Protein AF-A0A3B8LT37-F1 (afdb_monomer_lite)

Sequence (134 aa):
MIDPGGLPAIWFEPGSVPQYYPLTHSSFWLEYRLWGDNPTGYHAVNILLHAASVVVLWRLLAGLGLSGAWLAAALFAVHPVHVESVAWISERKNVLSGLFALLSTIAWLGWWRAEPGTASRRWWLAVVLFIAAL

pLDDT: mean 89.96, std 9.22, range [46.81, 97.88]

Secondary structure (DSSP, 8-state):
---SSHHHHHHHSTTSSSS--HHHHHHHHHHHHHHTT-HHHHHHHHHHHHHHHHHHHHHHHHHTT-TTHHHHHHHHHH-THHHHHHH-GGGHHHHHHHHHHHHHHHHHHHHHTS-HHHHHHHHHHHHHHHHTT-

Structure (mmCIF, N/CA/C/O backbone):
data_AF-A0A3B8LT37-F1
#
_entry.id   AF-A0A3B8LT37-F1
#
loop_
_atom_site.group_PDB
_atom_site.id
_atom_site.type_symbol
_atom_site.label_atom_id
_atom_site.label_alt_id
_atom_site.label_comp_id
_atom_site.label_asym_id
_atom_site.label_entity_id
_atom_site.label_seq_id
_atom_site.pdbx_PDB_ins_code
_atom_site.Cartn_x
_atom_site.Cartn_y
_atom_site.Cartn_z
_atom_site.occupancy
_atom_site.B_iso_or_equiv
_atom_site.auth_seq_id
_atom_site.auth_comp_id
_atom_site.auth_asym_id
_atom_site.auth_atom_id
_atom_site.pdbx_PDB_model_num
ATOM 1 N N . MET A 1 1 ? 16.887 3.614 -20.976 1.00 46.81 1 MET A N 1
ATOM 2 C CA . MET A 1 1 ? 17.967 2.658 -20.655 1.00 46.81 1 MET A CA 1
ATOM 3 C C . MET A 1 1 ? 18.132 2.660 -19.138 1.00 46.81 1 MET A C 1
ATOM 5 O O . MET A 1 1 ? 18.884 3.470 -18.620 1.00 46.81 1 MET A O 1
ATOM 9 N N . ILE A 1 2 ? 17.318 1.880 -18.416 1.00 53.38 2 ILE A N 1
ATOM 10 C CA . ILE A 1 2 ? 17.343 1.841 -16.943 1.00 53.38 2 ILE A CA 1
ATOM 11 C C . ILE A 1 2 ? 18.344 0.767 -16.522 1.00 53.38 2 ILE A C 1
ATOM 13 O O . ILE A 1 2 ? 17.956 -0.375 -16.316 1.00 53.38 2 ILE A O 1
ATOM 17 N N . ASP A 1 3 ? 19.622 1.135 -16.450 1.00 62.50 3 ASP A N 1
ATOM 18 C CA . ASP A 1 3 ? 20.528 0.588 -15.432 1.00 62.50 3 ASP A CA 1
ATOM 19 C C . ASP A 1 3 ? 21.801 1.447 -15.293 1.00 62.50 3 ASP A C 1
ATOM 21 O O . ASP A 1 3 ? 22.810 1.149 -15.932 1.00 62.50 3 ASP A O 1
ATOM 25 N N . PRO A 1 4 ? 21.804 2.513 -14.474 1.00 53.78 4 PRO A N 1
ATOM 26 C CA . PRO A 1 4 ? 23.046 3.100 -14.005 1.00 53.78 4 PRO A CA 1
ATOM 27 C C . PRO A 1 4 ? 23.288 2.723 -12.532 1.00 53.78 4 PRO A C 1
ATOM 29 O O . PRO A 1 4 ? 23.506 3.608 -11.718 1.00 53.78 4 PRO A O 1
ATOM 32 N N . GLY A 1 5 ? 23.224 1.425 -12.177 1.00 70.50 5 GLY A N 1
ATOM 33 C CA . GLY A 1 5 ? 23.769 0.918 -10.90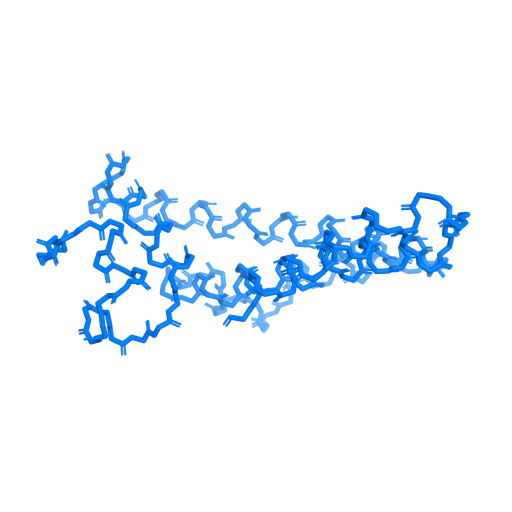1 1.00 70.50 5 GLY A CA 1
ATOM 34 C C . GLY A 1 5 ? 22.837 0.067 -10.023 1.00 70.50 5 GLY A C 1
ATOM 35 O O . GLY A 1 5 ? 23.147 -0.169 -8.853 1.00 70.50 5 GLY A O 1
ATOM 36 N N . GLY A 1 6 ? 21.715 -0.431 -10.556 1.00 86.00 6 GLY A N 1
ATOM 37 C CA . GLY A 1 6 ? 20.807 -1.347 -9.854 1.00 86.00 6 GLY A CA 1
ATOM 38 C C . GLY A 1 6 ? 20.189 -0.801 -8.556 1.00 86.00 6 GLY A C 1
ATOM 39 O O . GLY A 1 6 ? 19.987 0.401 -8.393 1.00 86.00 6 GLY A O 1
ATOM 40 N N . LEU A 1 7 ? 19.858 -1.699 -7.616 1.00 90.56 7 LEU A N 1
ATOM 41 C CA . LEU A 1 7 ? 19.292 -1.312 -6.315 1.00 90.56 7 LEU A CA 1
ATOM 42 C C . LEU A 1 7 ? 20.205 -0.352 -5.523 1.00 90.56 7 LEU A C 1
ATOM 44 O O . LEU A 1 7 ? 19.678 0.620 -4.991 1.00 90.56 7 LEU A O 1
ATOM 48 N N . PRO A 1 8 ? 21.539 -0.537 -5.445 1.00 91.88 8 PRO A N 1
ATOM 49 C CA . PRO A 1 8 ? 22.396 0.415 -4.737 1.00 91.88 8 PRO A CA 1
ATOM 50 C C . PRO A 1 8 ? 22.240 1.858 -5.233 1.00 91.88 8 PRO A C 1
ATOM 52 O O . PRO A 1 8 ? 22.060 2.756 -4.411 1.00 91.88 8 PRO A O 1
ATOM 55 N N . ALA A 1 9 ? 22.199 2.068 -6.552 1.00 90.88 9 ALA A N 1
ATOM 56 C CA . ALA A 1 9 ? 22.001 3.398 -7.118 1.00 90.88 9 ALA A CA 1
ATOM 57 C C . ALA A 1 9 ? 20.630 3.988 -6.757 1.00 90.88 9 ALA A C 1
ATOM 59 O O . ALA A 1 9 ? 20.549 5.147 -6.352 1.00 90.88 9 ALA A O 1
ATOM 60 N N . ILE A 1 10 ? 19.560 3.185 -6.821 1.00 91.38 10 ILE A N 1
ATOM 61 C CA . ILE A 1 10 ? 18.194 3.613 -6.462 1.00 91.38 10 ILE A CA 1
ATOM 62 C C . ILE A 1 10 ? 18.110 4.125 -5.014 1.00 91.38 10 ILE A C 1
ATOM 64 O O . ILE A 1 10 ? 17.369 5.067 -4.737 1.00 91.38 10 ILE A O 1
ATOM 68 N N . TRP A 1 11 ? 18.834 3.491 -4.089 1.00 92.06 11 TRP A N 1
ATOM 69 C CA . TRP A 1 11 ? 18.714 3.766 -2.656 1.00 92.06 11 TRP A CA 1
ATOM 70 C C . TRP A 1 11 ? 19.738 4.768 -2.124 1.00 92.06 11 TRP A C 1
ATOM 72 O O . TRP A 1 11 ? 19.442 5.469 -1.159 1.00 92.06 11 TRP A O 1
ATOM 82 N N . PHE A 1 12 ? 20.936 4.831 -2.709 1.00 92.56 12 PHE A N 1
ATOM 83 C CA . PHE A 1 12 ? 22.064 5.527 -2.086 1.00 92.56 12 PHE A CA 1
ATOM 84 C C . PHE A 1 12 ? 22.749 6.564 -2.973 1.00 92.56 12 PHE A C 1
ATOM 86 O O . PHE A 1 12 ? 23.557 7.326 -2.448 1.00 92.56 12 PHE A O 1
ATOM 93 N N . GLU A 1 13 ? 22.442 6.633 -4.270 1.00 90.44 13 GLU A N 1
ATOM 94 C CA . GLU A 1 13 ? 23.052 7.606 -5.183 1.00 90.44 13 GLU A CA 1
ATOM 95 C C . GLU A 1 13 ? 22.093 8.778 -5.450 1.00 90.44 13 GLU A C 1
ATOM 97 O O . GLU A 1 13 ? 21.111 8.627 -6.183 1.00 90.44 13 GLU A O 1
ATOM 102 N N . PRO A 1 14 ? 22.340 9.974 -4.878 1.00 85.19 14 PRO A N 1
ATOM 103 C CA . PRO A 1 14 ? 21.486 11.132 -5.115 1.00 85.19 14 PRO A CA 1
ATOM 104 C C . PRO A 1 14 ? 21.468 11.514 -6.600 1.00 85.19 14 PRO A C 1
ATOM 106 O O . PRO A 1 14 ? 22.514 11.696 -7.217 1.00 85.19 14 PRO A O 1
ATOM 109 N N . GLY A 1 15 ? 20.271 11.672 -7.167 1.00 84.44 15 GLY A N 1
ATOM 110 C CA . GLY A 1 15 ? 20.084 12.044 -8.574 1.00 84.44 15 GLY A CA 1
ATOM 111 C C . GLY A 1 15 ? 20.098 10.877 -9.570 1.00 84.44 15 GLY A C 1
ATOM 112 O O . GLY A 1 15 ? 19.883 11.116 -10.755 1.00 84.44 15 GLY A O 1
ATOM 113 N N . SER A 1 16 ? 20.282 9.629 -9.117 1.00 84.75 16 SER A N 1
ATOM 114 C CA . SER A 1 16 ? 20.179 8.429 -9.970 1.00 84.75 16 SER A CA 1
ATOM 115 C C . SER A 1 16 ? 18.756 8.182 -10.495 1.00 84.75 16 SER A C 1
ATOM 117 O O . SER A 1 16 ? 18.564 7.568 -11.546 1.00 84.75 16 SER A O 1
ATOM 119 N N . VAL A 1 17 ? 17.750 8.695 -9.778 1.00 84.56 17 VAL A N 1
ATOM 120 C CA . VAL A 1 17 ? 16.329 8.650 -10.135 1.00 84.56 17 VAL A CA 1
ATOM 121 C C . VAL A 1 17 ? 15.722 10.061 -10.134 1.00 84.56 17 VAL A C 1
ATOM 123 O O . VAL A 1 17 ? 16.113 10.887 -9.307 1.00 84.56 17 VAL A O 1
ATOM 126 N N . PRO A 1 18 ? 14.735 10.361 -11.007 1.00 83.88 18 PRO A N 1
ATOM 127 C CA . PRO A 1 18 ? 14.168 11.713 -11.125 1.00 83.88 18 PRO A CA 1
ATOM 128 C C . PRO A 1 18 ? 13.482 12.230 -9.853 1.00 83.88 18 PRO A C 1
ATOM 130 O O . PRO A 1 18 ? 13.473 13.428 -9.586 1.00 83.88 18 PRO A O 1
ATOM 133 N N . GLN A 1 19 ? 12.870 11.325 -9.087 1.00 86.00 19 GLN A N 1
ATOM 134 C CA . GLN A 1 19 ? 12.215 11.606 -7.811 1.00 86.00 19 GLN A CA 1
ATOM 135 C C . GLN A 1 19 ? 12.547 10.471 -6.844 1.00 86.00 19 GLN A C 1
ATOM 137 O O . GLN A 1 19 ? 12.495 9.302 -7.235 1.00 86.00 19 GLN A O 1
ATOM 142 N N . TYR A 1 20 ? 12.895 10.802 -5.601 1.00 87.62 20 TYR A N 1
ATOM 143 C CA . TYR A 1 20 ? 13.349 9.819 -4.619 1.00 87.62 20 TYR A CA 1
ATOM 144 C C . TYR A 1 20 ? 12.172 9.023 -4.032 1.00 87.62 20 TYR A C 1
ATOM 146 O O . TYR A 1 20 ? 11.621 9.377 -2.997 1.00 87.62 20 TYR A O 1
ATOM 154 N N . TYR A 1 21 ? 11.803 7.938 -4.720 1.00 90.44 21 TYR A N 1
ATOM 155 C CA . TYR A 1 21 ? 10.818 6.942 -4.279 1.00 90.44 21 TYR A CA 1
ATOM 156 C C . TYR A 1 21 ? 11.434 5.538 -4.349 1.00 90.44 21 TYR A C 1
ATOM 158 O O . TYR A 1 21 ? 11.100 4.755 -5.245 1.00 90.44 21 TYR A O 1
ATOM 166 N N . PRO A 1 22 ? 12.380 5.207 -3.456 1.00 91.44 22 PRO A N 1
ATOM 167 C CA . PRO A 1 22 ? 13.238 4.033 -3.603 1.00 91.44 22 PRO A CA 1
ATOM 168 C C . PRO A 1 22 ? 12.456 2.717 -3.677 1.00 91.44 22 PRO A C 1
ATOM 170 O O . PRO A 1 22 ? 12.810 1.843 -4.465 1.00 91.44 22 PRO A O 1
ATOM 173 N N . LEU A 1 23 ? 11.345 2.583 -2.944 1.00 93.38 23 LEU A N 1
ATOM 174 C CA . LEU A 1 23 ? 10.476 1.402 -3.021 1.00 93.38 23 LEU A CA 1
ATOM 175 C C . LEU A 1 23 ? 9.740 1.289 -4.359 1.00 93.38 23 LEU A C 1
ATOM 177 O O . LEU A 1 23 ? 9.658 0.199 -4.920 1.00 93.38 23 LEU A O 1
ATOM 181 N N . THR A 1 24 ? 9.253 2.411 -4.892 1.00 93.56 24 THR A N 1
ATOM 182 C CA . THR A 1 24 ? 8.589 2.456 -6.204 1.00 93.56 24 THR A CA 1
ATOM 183 C C . THR A 1 24 ? 9.571 2.100 -7.315 1.00 93.56 24 THR A C 1
ATOM 185 O O . THR A 1 24 ? 9.295 1.241 -8.145 1.00 93.56 24 THR A O 1
ATOM 188 N N . HIS A 1 25 ? 10.765 2.693 -7.297 1.00 92.75 25 HIS A N 1
ATOM 189 C CA . HIS A 1 25 ? 11.798 2.389 -8.288 1.00 92.75 25 HIS A CA 1
ATOM 190 C C . HIS A 1 25 ? 12.341 0.970 -8.146 1.00 92.75 25 HIS A C 1
ATOM 192 O O . HIS A 1 25 ? 12.618 0.326 -9.152 1.00 92.75 25 HIS A O 1
ATOM 198 N N . SER A 1 26 ? 12.433 0.441 -6.922 1.00 93.44 26 SER A N 1
ATOM 199 C CA . SER A 1 26 ? 12.781 -0.968 -6.696 1.00 93.44 26 SER A CA 1
ATOM 200 C C . SER A 1 26 ? 11.718 -1.912 -7.259 1.00 93.44 26 SER A C 1
ATOM 202 O O . SER A 1 26 ? 12.074 -2.946 -7.825 1.00 93.44 26 SER A O 1
ATOM 204 N N . SER A 1 27 ? 10.428 -1.561 -7.144 1.00 93.88 27 SER A N 1
ATOM 205 C CA . SER A 1 27 ? 9.349 -2.345 -7.753 1.00 93.88 27 SER A CA 1
ATOM 206 C C . SER A 1 27 ? 9.487 -2.337 -9.271 1.00 93.88 27 SER A C 1
ATOM 208 O O . SER A 1 27 ? 9.561 -3.407 -9.864 1.00 93.88 27 SER A O 1
ATOM 210 N N . PHE A 1 28 ? 9.665 -1.167 -9.892 1.00 93.00 28 PHE A N 1
ATOM 211 C CA . PHE A 1 28 ? 9.863 -1.070 -11.338 1.00 93.00 28 PHE A CA 1
ATOM 212 C C . PHE A 1 28 ? 11.122 -1.783 -11.824 1.00 93.00 28 PHE A C 1
ATOM 214 O O . PHE A 1 28 ? 11.090 -2.427 -12.867 1.00 93.00 28 PHE A O 1
ATOM 221 N N . TRP A 1 29 ? 12.217 -1.720 -11.067 1.00 92.69 29 TRP A N 1
ATOM 222 C CA . TRP A 1 29 ? 13.448 -2.437 -11.387 1.00 92.69 29 TRP A CA 1
ATOM 223 C C . TRP A 1 29 ? 13.239 -3.957 -11.399 1.00 92.69 29 TRP A C 1
ATOM 225 O O . TRP A 1 29 ? 13.731 -4.644 -12.296 1.00 92.69 29 TRP A O 1
ATOM 235 N N . LEU A 1 30 ? 12.478 -4.488 -10.436 1.00 93.62 30 LEU A N 1
ATOM 236 C CA . LEU A 1 30 ? 12.108 -5.902 -10.406 1.00 93.62 30 LEU A CA 1
ATOM 237 C C . LEU A 1 30 ? 11.124 -6.248 -11.532 1.00 93.62 30 LEU A C 1
ATOM 239 O O . LEU A 1 30 ? 11.322 -7.233 -12.238 1.00 93.62 30 LEU A O 1
ATOM 243 N N . GLU A 1 31 ? 10.085 -5.436 -11.718 1.00 94.00 31 GLU A N 1
ATOM 244 C CA . GLU A 1 31 ? 9.061 -5.612 -12.749 1.00 94.00 31 GLU A CA 1
ATOM 245 C C . GLU A 1 31 ? 9.687 -5.625 -14.151 1.00 94.00 31 GLU A C 1
ATOM 247 O O . GLU A 1 31 ? 9.394 -6.516 -14.942 1.00 94.00 31 GLU A O 1
ATOM 252 N N . TYR A 1 32 ? 10.642 -4.741 -14.439 1.00 92.81 32 TYR A N 1
ATOM 253 C CA . TYR A 1 32 ? 11.352 -4.730 -15.719 1.00 92.81 32 TYR A CA 1
ATOM 254 C C . TYR A 1 32 ? 12.121 -6.028 -15.982 1.00 92.81 32 TYR A C 1
ATOM 256 O O . TYR A 1 32 ? 12.168 -6.508 -17.112 1.00 92.81 32 TYR A O 1
ATOM 264 N N . ARG A 1 33 ? 12.671 -6.666 -14.945 1.00 92.88 33 ARG A N 1
ATOM 265 C CA . ARG A 1 33 ? 13.339 -7.971 -15.089 1.00 92.88 33 ARG A CA 1
ATOM 266 C C . ARG A 1 33 ? 12.364 -9.124 -15.330 1.00 92.88 33 ARG A C 1
ATOM 268 O O . ARG A 1 33 ? 12.771 -10.136 -15.890 1.00 92.88 33 ARG A O 1
ATOM 275 N N . LEU A 1 34 ? 11.113 -8.988 -14.894 1.00 94.69 34 LEU A N 1
ATOM 276 C CA . LEU A 1 34 ? 10.081 -10.016 -15.036 1.00 94.69 34 LEU A CA 1
ATOM 277 C C . LEU A 1 34 ? 9.296 -9.881 -16.344 1.00 94.69 34 LEU A C 1
ATOM 279 O O . LEU A 1 34 ? 8.997 -10.886 -16.985 1.00 94.69 34 LEU A O 1
ATOM 283 N N . TRP A 1 35 ? 8.955 -8.652 -16.732 1.00 93.75 35 TRP A N 1
ATOM 284 C CA . TRP A 1 35 ? 8.033 -8.369 -17.835 1.00 93.75 35 TRP A CA 1
ATOM 285 C C . TRP A 1 35 ? 8.658 -7.527 -18.961 1.00 93.75 35 TRP A C 1
ATOM 287 O O . TRP A 1 35 ? 8.030 -7.369 -20.008 1.00 93.75 35 TRP A O 1
ATOM 297 N N . GLY A 1 36 ? 9.868 -6.982 -18.785 1.00 92.75 36 GLY A N 1
ATOM 298 C CA . GLY A 1 36 ? 10.493 -6.070 -19.748 1.00 92.75 36 GLY A CA 1
ATOM 299 C C . GLY A 1 36 ? 9.618 -4.849 -20.027 1.00 92.75 36 GLY A C 1
ATOM 300 O O . GLY A 1 36 ? 9.048 -4.257 -19.110 1.00 92.75 36 GLY A O 1
ATOM 301 N N . ASP A 1 37 ? 9.462 -4.512 -21.305 1.00 91.75 37 ASP A N 1
ATOM 302 C CA . ASP A 1 37 ? 8.613 -3.405 -21.764 1.00 91.75 37 ASP A CA 1
ATOM 303 C C . ASP A 1 37 ? 7.116 -3.757 -21.831 1.00 91.75 37 ASP A C 1
ATOM 305 O O . ASP A 1 37 ? 6.314 -2.943 -22.283 1.00 91.75 37 ASP A O 1
ATOM 309 N N . ASN A 1 38 ? 6.703 -4.961 -21.412 1.00 93.56 38 ASN A N 1
ATOM 310 C CA . ASN A 1 38 ? 5.294 -5.344 -21.442 1.00 93.56 38 ASN A CA 1
ATOM 311 C C . ASN A 1 38 ? 4.505 -4.614 -20.332 1.00 93.56 38 ASN A C 1
ATOM 313 O O . ASN A 1 38 ? 4.645 -4.972 -19.158 1.00 93.56 38 ASN A O 1
ATOM 317 N N . PRO A 1 39 ? 3.610 -3.659 -20.667 1.00 92.25 39 PRO A N 1
ATOM 318 C CA . PRO A 1 39 ? 2.911 -2.842 -19.675 1.00 92.25 39 PRO A CA 1
ATOM 319 C C . PRO A 1 39 ? 1.898 -3.640 -18.838 1.00 92.25 39 PRO A C 1
ATOM 321 O O . PRO A 1 39 ? 1.526 -3.212 -17.745 1.00 92.25 39 PRO A O 1
ATOM 324 N N . THR A 1 40 ? 1.450 -4.810 -19.312 1.00 94.19 40 THR A N 1
ATOM 325 C CA . THR A 1 40 ? 0.422 -5.616 -18.638 1.00 94.19 40 THR A CA 1
ATOM 326 C C . THR A 1 40 ? 0.845 -6.027 -17.230 1.00 94.19 40 THR A C 1
ATOM 328 O O . THR A 1 40 ? 0.029 -5.949 -16.312 1.00 94.19 40 THR A O 1
ATOM 331 N N . GLY A 1 41 ? 2.113 -6.411 -17.035 1.00 92.81 41 GLY A N 1
ATOM 332 C CA . GLY A 1 41 ? 2.632 -6.790 -15.715 1.00 92.81 41 GLY A CA 1
ATOM 333 C C . GLY A 1 41 ? 2.538 -5.640 -14.712 1.00 92.81 41 GLY A C 1
ATOM 334 O O . GLY A 1 41 ? 2.039 -5.811 -13.601 1.00 92.81 41 GLY A O 1
ATOM 335 N N . TYR A 1 42 ? 2.907 -4.437 -15.143 1.00 93.38 42 TYR A N 1
ATOM 336 C CA . TYR A 1 42 ? 2.889 -3.243 -14.305 1.00 93.38 42 TYR A CA 1
ATOM 337 C C . TYR A 1 42 ? 1.469 -2.847 -13.881 1.00 93.38 42 TYR A C 1
ATOM 339 O O . TYR A 1 42 ? 1.207 -2.626 -12.692 1.00 93.38 42 TYR A O 1
ATOM 347 N N . HIS A 1 43 ? 0.523 -2.829 -14.826 1.00 93.88 43 HIS A N 1
ATOM 348 C CA . HIS A 1 43 ? -0.886 -2.571 -14.518 1.00 93.88 43 HIS A CA 1
ATOM 349 C C . HIS A 1 43 ? -1.465 -3.629 -13.574 1.00 93.88 43 HIS A C 1
ATOM 351 O O . HIS A 1 43 ? -2.151 -3.280 -12.613 1.00 93.88 43 HIS A O 1
ATOM 357 N N . ALA A 1 44 ? -1.152 -4.910 -13.795 1.00 94.06 44 ALA A N 1
ATOM 358 C CA . ALA A 1 44 ? -1.618 -5.993 -12.935 1.00 94.06 44 ALA A CA 1
ATOM 359 C C . ALA A 1 44 ? -1.141 -5.804 -11.490 1.00 94.06 44 ALA A C 1
ATOM 361 O O . ALA A 1 44 ? -1.944 -5.881 -10.561 1.00 94.06 44 ALA A O 1
ATOM 362 N N . VAL A 1 45 ? 0.136 -5.468 -11.284 1.00 94.62 45 VAL A N 1
ATOM 363 C CA . VAL A 1 45 ? 0.654 -5.200 -9.937 1.00 94.62 45 VAL A CA 1
ATOM 364 C C . VAL A 1 45 ? -0.038 -3.967 -9.329 1.00 94.62 45 VAL A C 1
ATOM 366 O O . VAL A 1 45 ? -0.334 -3.975 -8.140 1.00 94.62 45 VAL A O 1
ATOM 369 N N . ASN A 1 46 ? -0.359 -2.911 -10.096 1.00 94.25 46 ASN A N 1
ATOM 370 C CA . ASN A 1 46 ? -1.092 -1.731 -9.574 1.00 94.25 46 ASN A CA 1
ATOM 371 C C . ASN A 1 46 ? -2.484 -2.120 -9.067 1.00 94.25 46 ASN A C 1
ATOM 373 O O . ASN A 1 46 ? -2.867 -1.755 -7.956 1.00 94.25 46 ASN A O 1
ATOM 377 N N . ILE A 1 47 ? -3.205 -2.916 -9.855 1.00 94.56 47 ILE A N 1
ATOM 378 C CA . ILE A 1 47 ? -4.529 -3.428 -9.495 1.00 94.56 47 ILE A CA 1
ATOM 379 C C . ILE A 1 47 ? -4.446 -4.301 -8.239 1.00 94.56 47 ILE A C 1
ATOM 381 O O . ILE A 1 47 ? -5.266 -4.150 -7.336 1.00 94.56 47 ILE A O 1
ATOM 385 N N . LEU A 1 48 ? -3.440 -5.176 -8.143 1.00 95.44 48 LEU A N 1
ATOM 386 C CA . LEU A 1 48 ? -3.243 -6.038 -6.975 1.00 95.44 48 LEU A CA 1
ATOM 387 C C . LEU A 1 48 ? -2.919 -5.242 -5.707 1.00 95.44 48 LEU A C 1
ATOM 389 O O . LEU A 1 48 ? -3.479 -5.535 -4.651 1.00 95.44 48 LEU A O 1
ATOM 393 N N . LEU A 1 49 ? -2.061 -4.221 -5.797 1.00 95.56 49 LEU A N 1
ATOM 394 C CA . LEU A 1 49 ? -1.773 -3.344 -4.660 1.00 95.56 49 LEU A CA 1
ATOM 395 C C . LEU A 1 49 ? -3.021 -2.572 -4.215 1.00 95.56 49 LEU A C 1
ATOM 397 O O . LEU A 1 49 ? -3.286 -2.488 -3.018 1.00 95.56 49 LEU A O 1
ATOM 401 N N . HIS A 1 50 ? -3.823 -2.057 -5.152 1.00 95.88 50 HIS A N 1
ATOM 402 C CA . HIS A 1 50 ? -5.083 -1.384 -4.818 1.00 95.88 50 HIS A CA 1
ATOM 403 C C . HIS A 1 50 ? -6.090 -2.341 -4.177 1.00 95.88 50 HIS A C 1
ATOM 405 O O . HIS A 1 50 ? -6.683 -2.021 -3.149 1.00 95.88 50 HIS A O 1
ATOM 411 N N . ALA A 1 51 ? -6.232 -3.554 -4.714 1.00 95.81 51 ALA A N 1
ATOM 412 C CA . ALA A 1 51 ? -7.081 -4.585 -4.125 1.00 95.81 51 ALA A CA 1
ATOM 413 C C . ALA A 1 51 ? -6.628 -4.949 -2.699 1.00 95.81 51 ALA A C 1
ATOM 415 O O . ALA A 1 51 ? -7.460 -5.087 -1.800 1.00 95.81 51 ALA A O 1
ATOM 416 N N . ALA A 1 52 ? -5.316 -5.037 -2.457 1.00 97.44 52 ALA A N 1
ATOM 417 C CA . ALA A 1 52 ? -4.778 -5.216 -1.113 1.00 97.44 52 ALA A CA 1
ATOM 418 C C . ALA A 1 52 ? -5.150 -4.036 -0.199 1.00 97.44 52 ALA A C 1
ATOM 420 O O . ALA A 1 52 ? -5.631 -4.264 0.911 1.00 97.44 52 ALA A O 1
ATOM 421 N N . SER A 1 53 ? -5.020 -2.792 -0.671 1.00 97.00 53 SER A N 1
ATOM 422 C CA . SER A 1 53 ? -5.431 -1.593 0.075 1.00 97.00 53 SER A CA 1
ATOM 423 C C . SER A 1 53 ? -6.915 -1.614 0.434 1.00 97.00 53 SER A C 1
ATOM 425 O O . SER A 1 53 ? -7.261 -1.321 1.575 1.00 97.00 53 SER A O 1
ATOM 427 N N . VAL A 1 54 ? -7.792 -2.035 -0.484 1.00 97.25 54 VAL A N 1
ATOM 428 C CA . VAL A 1 54 ? -9.236 -2.203 -0.236 1.00 97.25 54 VAL A CA 1
ATOM 429 C C . VAL A 1 54 ? -9.485 -3.193 0.904 1.00 97.25 54 VAL A C 1
ATOM 431 O O . VAL A 1 54 ? -10.243 -2.900 1.830 1.00 97.25 54 VAL A O 1
ATOM 434 N N . VAL A 1 55 ? -8.827 -4.357 0.876 1.00 97.81 55 VAL A N 1
ATOM 435 C CA . VAL A 1 55 ? -8.976 -5.383 1.921 1.00 97.81 55 VAL A CA 1
ATOM 436 C C . VAL A 1 55 ? -8.448 -4.882 3.266 1.00 97.81 55 VAL A C 1
ATOM 438 O O . VAL A 1 55 ? -9.087 -5.085 4.300 1.00 97.81 55 VAL A O 1
ATOM 441 N N . VAL A 1 56 ? -7.293 -4.214 3.274 1.00 97.88 56 VAL A N 1
ATOM 442 C CA . VAL A 1 56 ? -6.700 -3.645 4.492 1.00 97.88 56 VAL A CA 1
ATOM 443 C C . VAL A 1 56 ? -7.601 -2.551 5.066 1.00 97.88 56 VAL A C 1
ATOM 445 O O . VAL A 1 56 ? -7.871 -2.568 6.267 1.00 97.88 56 VAL A O 1
ATOM 448 N N . LEU A 1 57 ? -8.131 -1.656 4.229 1.00 97.62 57 LEU A N 1
ATOM 449 C CA . LEU A 1 57 ? -9.078 -0.620 4.636 1.00 97.62 57 LEU A CA 1
ATOM 450 C C . LEU A 1 57 ? -10.344 -1.236 5.236 1.00 97.62 57 LEU A C 1
ATOM 452 O O . LEU A 1 57 ? -10.752 -0.849 6.328 1.00 97.62 57 LEU A O 1
ATOM 456 N N . TRP A 1 58 ? -10.934 -2.235 4.578 1.00 97.81 58 TRP A N 1
ATOM 457 C CA . TRP A 1 58 ? -12.098 -2.940 5.114 1.00 97.81 58 TRP A CA 1
ATOM 458 C C . TRP A 1 58 ? -11.822 -3.514 6.508 1.00 97.81 58 TRP A C 1
ATOM 460 O O . TRP A 1 58 ? -12.602 -3.286 7.434 1.00 97.81 58 TRP A O 1
ATOM 470 N N . ARG A 1 59 ? -10.689 -4.207 6.687 1.00 97.38 59 ARG A N 1
ATOM 471 C CA . ARG A 1 59 ? -10.292 -4.782 7.983 1.00 97.38 59 ARG A CA 1
ATOM 472 C C . ARG A 1 59 ? -10.054 -3.716 9.047 1.00 97.38 59 ARG A C 1
ATOM 474 O O . ARG A 1 59 ? -10.437 -3.928 10.196 1.00 97.38 59 ARG A O 1
ATOM 481 N N . LEU A 1 60 ? -9.440 -2.594 8.677 1.00 97.31 60 LEU A N 1
ATOM 482 C CA . LEU A 1 60 ? -9.236 -1.454 9.566 1.00 97.31 60 LEU A CA 1
ATOM 483 C C . LEU A 1 60 ? -10.584 -0.919 10.063 1.00 97.31 60 LEU A C 1
ATOM 485 O O . LEU A 1 60 ? -10.804 -0.848 11.269 1.00 97.31 60 LEU A O 1
ATOM 489 N N . LEU A 1 61 ? -11.505 -0.614 9.148 1.00 97.44 61 LEU A N 1
ATOM 490 C CA . LEU A 1 61 ? -12.815 -0.056 9.489 1.00 97.44 61 LEU A CA 1
ATOM 491 C C . LEU A 1 61 ? -13.670 -1.053 10.288 1.00 97.44 61 LEU A C 1
ATOM 493 O O . LEU A 1 61 ? -14.301 -0.677 11.276 1.00 97.44 61 LEU A O 1
ATOM 497 N N . ALA A 1 62 ? -13.642 -2.337 9.923 1.00 96.31 62 ALA A N 1
ATOM 498 C CA . ALA A 1 62 ? -14.317 -3.392 10.675 1.00 96.31 62 ALA A CA 1
ATOM 499 C C . ALA A 1 62 ? -13.742 -3.533 12.097 1.00 96.31 62 ALA A C 1
ATOM 501 O O . ALA A 1 62 ? -14.495 -3.633 13.062 1.00 96.31 62 ALA A O 1
ATOM 502 N N . GLY A 1 63 ? -12.415 -3.459 12.256 1.00 94.12 63 GLY A N 1
ATOM 503 C CA . GLY A 1 63 ? -11.738 -3.485 13.559 1.00 94.12 63 GLY A CA 1
ATOM 504 C C . GLY A 1 63 ? -11.985 -2.248 14.438 1.00 94.12 63 GLY A C 1
ATOM 505 O O . GLY A 1 63 ? -11.676 -2.270 15.638 1.00 94.12 63 GLY A O 1
ATOM 506 N N . LEU A 1 64 ? -12.543 -1.180 13.860 1.00 94.88 64 LEU A N 1
ATOM 507 C CA . LEU A 1 64 ? -13.038 0.009 14.558 1.00 94.88 64 LEU A CA 1
ATOM 508 C C . LEU A 1 64 ? -14.537 -0.077 14.905 1.00 94.88 64 LEU A C 1
ATOM 510 O O . LEU A 1 64 ? -15.036 0.803 15.597 1.00 94.88 64 LEU A O 1
ATOM 514 N N . GLY A 1 65 ? -15.248 -1.123 14.469 1.00 94.69 65 GLY A N 1
ATOM 515 C CA . GLY A 1 65 ? -16.673 -1.316 14.762 1.00 94.69 65 GLY A CA 1
ATOM 516 C C . GLY A 1 65 ? -17.626 -0.535 13.852 1.00 94.69 65 GLY A C 1
ATOM 517 O O . GLY A 1 65 ? -18.791 -0.354 14.197 1.00 94.69 65 GLY A O 1
ATOM 518 N N . LEU A 1 66 ? -17.161 -0.066 12.689 1.00 95.19 66 LEU A N 1
ATOM 519 C CA . LEU A 1 66 ? -18.000 0.650 11.725 1.00 95.19 66 LEU A CA 1
ATOM 520 C C . LEU A 1 66 ? -18.952 -0.318 11.004 1.00 95.19 66 LEU A C 1
ATOM 522 O O . LEU A 1 66 ? -18.515 -1.188 10.250 1.00 95.19 66 LEU A O 1
ATOM 526 N N . SER A 1 67 ? -20.263 -0.123 11.166 1.00 91.62 67 SER A N 1
ATOM 527 C CA . SER A 1 67 ? -21.307 -0.954 10.537 1.00 91.62 67 SER A CA 1
ATOM 528 C C . SER A 1 67 ? -21.275 -0.924 9.001 1.00 91.62 67 SER A C 1
ATOM 530 O O . SER A 1 67 ? -21.614 -1.910 8.349 1.00 91.62 67 SER A O 1
ATOM 532 N N . GLY A 1 68 ? -20.813 0.183 8.414 1.00 94.88 68 GLY A N 1
ATOM 533 C CA . GLY A 1 68 ? -20.659 0.375 6.969 1.00 94.88 68 GLY A CA 1
ATOM 534 C C . GLY A 1 68 ? -19.271 0.045 6.411 1.00 94.88 68 GLY A C 1
ATOM 535 O O . GLY A 1 68 ? -18.968 0.469 5.300 1.00 94.88 68 GLY A O 1
ATOM 536 N N . ALA A 1 69 ? -18.406 -0.665 7.148 1.00 95.38 69 ALA A N 1
ATOM 537 C CA . ALA A 1 69 ? -17.011 -0.898 6.750 1.00 95.38 69 ALA A CA 1
ATOM 538 C C . ALA A 1 69 ? -16.856 -1.518 5.349 1.00 95.38 69 ALA A C 1
ATOM 540 O O . ALA A 1 69 ? -15.986 -1.108 4.582 1.00 95.38 69 ALA A O 1
ATOM 541 N N . TRP A 1 70 ? -17.698 -2.498 5.008 1.00 94.81 70 TRP A N 1
ATOM 542 C CA . TRP A 1 70 ? -17.665 -3.152 3.695 1.00 94.81 70 TRP A CA 1
ATOM 543 C C . TRP A 1 70 ? -18.080 -2.192 2.575 1.00 94.81 70 TRP A C 1
ATOM 545 O O . TRP A 1 70 ? -17.456 -2.181 1.518 1.00 94.81 70 TRP A O 1
ATOM 555 N N . LEU A 1 71 ? -19.089 -1.349 2.822 1.00 96.06 71 LEU A N 1
ATOM 556 C CA . LEU A 1 71 ? -19.585 -0.381 1.850 1.00 96.06 71 LEU A CA 1
ATOM 557 C C . LEU A 1 71 ? -18.553 0.722 1.622 1.00 96.06 71 LEU A C 1
ATOM 559 O O . LEU A 1 71 ? -18.276 1.067 0.481 1.00 96.06 71 LEU A O 1
ATOM 563 N N . ALA A 1 72 ? -17.933 1.228 2.688 1.00 94.75 72 ALA A N 1
ATOM 564 C CA . ALA A 1 72 ? -16.858 2.210 2.590 1.00 94.75 72 ALA A CA 1
ATOM 565 C C . ALA A 1 72 ? -15.659 1.670 1.790 1.00 94.75 72 ALA A C 1
ATOM 567 O O . ALA A 1 72 ? -15.134 2.367 0.925 1.00 94.75 72 ALA A O 1
ATOM 568 N N . ALA A 1 73 ? -15.262 0.415 2.021 1.00 95.25 73 ALA A N 1
ATOM 569 C CA . ALA A 1 73 ? -14.192 -0.222 1.257 1.00 95.25 73 ALA A CA 1
ATOM 570 C C . ALA A 1 73 ? -14.582 -0.483 -0.208 1.00 95.25 73 ALA A C 1
ATOM 572 O O . ALA A 1 73 ? -13.761 -0.283 -1.098 1.00 95.25 73 ALA A O 1
ATOM 573 N N . ALA A 1 74 ? -15.830 -0.879 -0.476 1.00 94.38 74 ALA A N 1
ATOM 574 C CA . ALA A 1 74 ? -16.337 -1.048 -1.837 1.00 94.38 74 ALA A CA 1
ATOM 575 C C . ALA A 1 74 ? -16.377 0.287 -2.593 1.00 94.38 74 ALA A C 1
ATOM 577 O O . ALA A 1 74 ? -15.938 0.353 -3.738 1.00 94.38 74 ALA A O 1
ATOM 578 N N . LEU A 1 75 ? 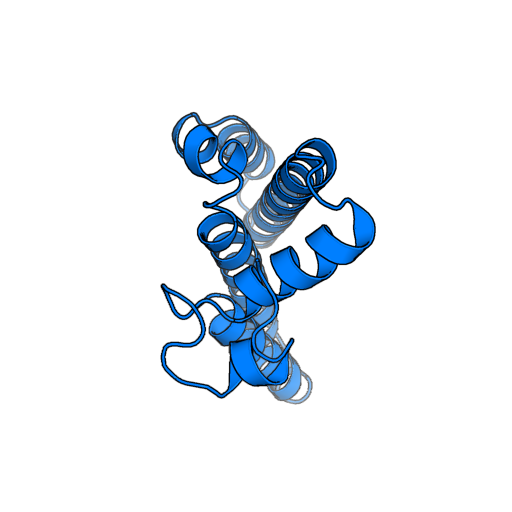-16.832 1.359 -1.936 1.00 94.94 75 LEU A N 1
ATOM 579 C CA . LEU A 1 75 ? -16.799 2.713 -2.483 1.00 94.94 75 LEU A CA 1
ATOM 580 C C . LEU A 1 75 ? -15.362 3.135 -2.786 1.00 94.94 75 LEU A C 1
ATOM 582 O O . LEU A 1 75 ? -15.104 3.567 -3.900 1.00 94.94 75 LEU A O 1
ATOM 586 N N . PHE A 1 76 ? -14.418 2.930 -1.862 1.00 93.62 76 PHE A N 1
ATOM 587 C CA . PHE A 1 76 ? -12.989 3.175 -2.096 1.00 93.62 76 PHE A CA 1
ATOM 588 C C . PHE A 1 76 ? -12.438 2.357 -3.277 1.00 93.62 76 PHE A C 1
ATOM 590 O O . PHE A 1 76 ? -11.655 2.870 -4.071 1.00 93.62 76 PHE A O 1
ATOM 597 N N . ALA A 1 77 ? -12.872 1.105 -3.449 1.00 92.81 77 ALA A N 1
ATOM 598 C CA . ALA A 1 77 ? -12.415 0.252 -4.544 1.00 92.81 77 ALA A CA 1
ATOM 599 C C . ALA A 1 77 ? -12.765 0.825 -5.926 1.00 92.81 77 ALA A C 1
ATOM 601 O O . ALA A 1 77 ? -11.935 0.755 -6.832 1.00 92.81 77 ALA A O 1
ATOM 602 N N . VAL A 1 78 ? -13.964 1.400 -6.071 1.00 91.62 78 VAL A N 1
ATOM 603 C CA . VAL A 1 78 ? -14.499 1.893 -7.354 1.00 91.62 78 VAL A CA 1
ATOM 604 C C . VAL A 1 78 ? -14.462 3.417 -7.495 1.00 91.62 78 VAL A C 1
ATOM 606 O O . VAL A 1 78 ? -14.908 3.945 -8.513 1.00 91.62 78 VAL A O 1
ATOM 609 N N . HIS A 1 79 ? -13.970 4.142 -6.484 1.00 88.69 79 HIS A N 1
ATOM 610 C CA . HIS A 1 79 ? -14.039 5.600 -6.474 1.00 88.69 79 HIS A CA 1
ATOM 611 C C . HIS A 1 79 ? -13.191 6.200 -7.615 1.00 88.69 79 HIS A C 1
ATOM 613 O O . HIS A 1 79 ? -11.993 5.910 -7.691 1.00 88.69 79 HIS A O 1
ATOM 619 N N . PRO A 1 80 ? -13.749 7.103 -8.449 1.00 78.31 80 PRO A N 1
ATOM 620 C CA . PRO A 1 80 ? -13.048 7.680 -9.599 1.00 78.31 80 PRO A CA 1
ATOM 621 C C . PRO A 1 80 ? -11.707 8.348 -9.267 1.00 78.31 80 PRO A C 1
ATOM 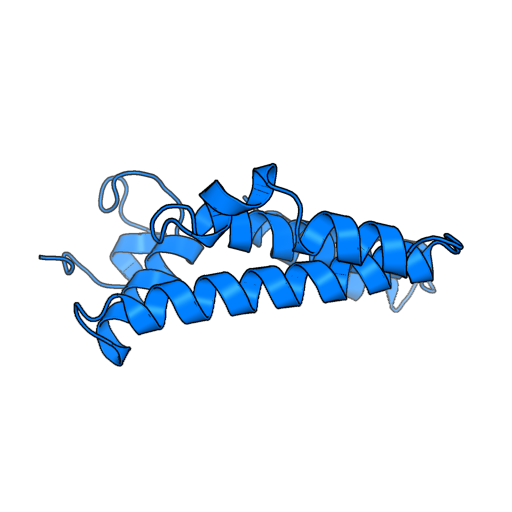623 O O . PRO A 1 80 ? -10.779 8.281 -10.064 1.00 78.31 80 PRO A O 1
ATOM 626 N N . VAL A 1 81 ? -11.566 8.924 -8.067 1.00 81.69 81 VAL A N 1
ATOM 627 C CA . VAL A 1 81 ? -10.307 9.550 -7.602 1.00 81.69 81 VAL A CA 1
ATOM 628 C C . VAL A 1 81 ? -9.111 8.588 -7.579 1.00 81.69 81 VAL A C 1
ATOM 630 O O . VAL A 1 81 ? -7.968 9.024 -7.628 1.00 81.69 81 VAL A O 1
ATOM 633 N N . HIS A 1 82 ? -9.351 7.276 -7.499 1.00 81.75 82 HIS A N 1
ATOM 634 C CA . HIS A 1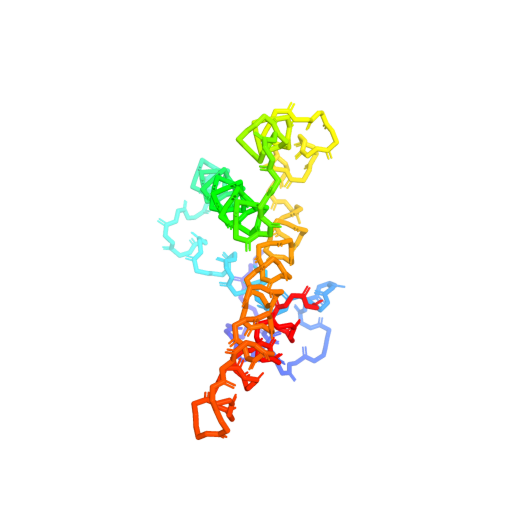 82 ? -8.282 6.278 -7.500 1.00 81.75 82 HIS A CA 1
ATOM 635 C C . HIS A 1 82 ? -7.950 5.772 -8.902 1.00 81.75 82 HIS A C 1
ATOM 637 O O . HIS A 1 82 ? -6.924 5.118 -9.071 1.00 81.75 82 HIS A O 1
ATOM 643 N N . VAL A 1 83 ? -8.765 6.092 -9.913 1.00 77.75 83 VAL A N 1
ATOM 644 C CA . VAL A 1 83 ? -8.541 5.632 -11.290 1.00 77.75 83 VAL A CA 1
ATOM 645 C C . VAL A 1 83 ? -7.217 6.162 -11.821 1.00 77.75 83 VAL A C 1
ATOM 647 O O . VAL A 1 83 ? -6.466 5.386 -12.395 1.00 77.75 83 VAL A O 1
ATOM 650 N N . GLU A 1 84 ? -6.878 7.427 -11.571 1.00 72.88 84 GLU A N 1
ATOM 651 C CA . GLU A 1 84 ? -5.592 7.998 -11.997 1.00 72.88 84 GLU A CA 1
ATOM 652 C C . GLU A 1 84 ? -4.411 7.275 -11.335 1.00 72.88 84 GLU A C 1
ATOM 654 O O . GLU A 1 84 ? -3.501 6.816 -12.023 1.00 72.88 84 GLU A O 1
ATOM 659 N N . SER A 1 85 ? -4.480 7.065 -10.016 1.00 73.69 85 SER A N 1
ATOM 660 C CA . SER A 1 85 ? -3.427 6.380 -9.258 1.00 73.69 85 SER A CA 1
ATOM 661 C C . SER A 1 85 ? -3.247 4.906 -9.642 1.00 73.69 85 SER A C 1
ATOM 663 O O . SER A 1 85 ? -2.139 4.384 -9.573 1.00 73.69 85 SER A O 1
ATOM 665 N N . VAL A 1 86 ? -4.322 4.212 -10.030 1.00 70.25 86 VAL A N 1
ATOM 666 C CA . VAL A 1 86 ? -4.285 2.773 -10.345 1.00 70.25 86 VAL A CA 1
ATOM 667 C C . VAL A 1 86 ? -4.012 2.523 -11.828 1.00 70.25 86 VAL A C 1
ATOM 669 O O . VAL A 1 86 ? -3.246 1.618 -12.171 1.00 70.25 86 VAL A O 1
ATOM 672 N N . ALA A 1 87 ? -4.616 3.309 -12.719 1.00 74.69 87 ALA A N 1
ATOM 673 C CA . ALA A 1 87 ? -4.501 3.111 -14.158 1.00 74.69 87 ALA A CA 1
ATOM 674 C C . ALA A 1 87 ? -3.126 3.530 -14.686 1.00 74.69 87 ALA A C 1
ATOM 676 O O . ALA A 1 87 ? -2.607 2.877 -15.591 1.00 74.69 87 ALA A O 1
ATOM 677 N N . TRP A 1 88 ? -2.510 4.579 -14.135 1.00 84.75 88 TRP A N 1
ATOM 678 C CA . TRP A 1 88 ? -1.188 5.016 -14.577 1.00 84.75 88 TRP A CA 1
ATOM 679 C C . TRP A 1 88 ? -0.084 4.231 -13.878 1.00 84.75 88 TRP A C 1
ATOM 681 O O . TRP A 1 88 ? 0.036 4.244 -12.655 1.00 84.75 88 TRP A O 1
ATOM 691 N N . ILE A 1 89 ? 0.775 3.584 -14.671 1.00 83.50 89 ILE A N 1
ATOM 692 C CA . ILE A 1 89 ? 1.927 2.829 -14.157 1.00 83.50 89 ILE A CA 1
ATOM 693 C C . ILE A 1 89 ? 2.799 3.730 -13.273 1.00 83.50 89 ILE A C 1
ATOM 695 O O . ILE A 1 89 ? 3.178 3.326 -12.180 1.00 83.50 89 ILE A O 1
ATOM 699 N N . SER A 1 90 ? 3.050 4.973 -13.696 1.00 82.06 90 SER A N 1
ATOM 700 C CA . SER A 1 90 ? 3.904 5.934 -12.987 1.00 82.06 90 SER A CA 1
ATOM 701 C C . SER A 1 90 ? 3.383 6.357 -11.609 1.00 82.06 90 SER A C 1
ATOM 703 O O . SER A 1 90 ? 4.179 6.768 -10.767 1.00 82.06 90 SER A O 1
ATOM 705 N N . GLU A 1 91 ? 2.081 6.229 -11.344 1.00 87.62 91 GLU A N 1
ATOM 706 C CA . GLU A 1 91 ? 1.478 6.578 -10.049 1.00 87.62 91 GLU A CA 1
ATOM 707 C C . GLU A 1 91 ? 1.536 5.435 -9.018 1.00 87.62 91 GLU A C 1
ATOM 709 O O . GLU A 1 91 ? 0.968 5.538 -7.927 1.00 87.62 91 GLU A O 1
ATOM 714 N N . ARG A 1 92 ? 2.319 4.380 -9.301 1.00 90.75 92 ARG A N 1
ATOM 715 C CA . ARG A 1 92 ? 2.686 3.300 -8.362 1.00 90.75 92 ARG A CA 1
ATOM 716 C C . ARG A 1 92 ? 3.023 3.812 -6.958 1.00 90.75 92 ARG A C 1
ATOM 718 O O . ARG A 1 92 ? 2.639 3.173 -5.978 1.00 90.75 92 ARG A O 1
ATOM 725 N N . LYS A 1 93 ? 3.711 4.957 -6.866 1.00 91.50 93 LYS A N 1
ATOM 726 C CA . LYS A 1 93 ? 4.075 5.612 -5.601 1.00 91.50 93 LYS A CA 1
ATOM 727 C C . LYS A 1 93 ? 2.865 5.830 -4.690 1.00 91.50 93 LYS A C 1
ATOM 729 O O . LYS A 1 93 ? 2.898 5.408 -3.542 1.00 91.50 93 LYS A O 1
ATOM 734 N N . ASN A 1 94 ? 1.756 6.356 -5.214 1.00 91.12 94 ASN A N 1
ATOM 735 C CA . ASN A 1 94 ? 0.570 6.655 -4.412 1.00 91.12 94 ASN A CA 1
ATOM 736 C C . ASN A 1 94 ? -0.110 5.372 -3.926 1.00 91.12 94 ASN A C 1
ATOM 738 O O . ASN A 1 94 ? -0.592 5.314 -2.795 1.00 91.12 94 ASN A O 1
ATOM 742 N N . VAL A 1 95 ? -0.139 4.332 -4.767 1.00 91.69 95 VAL A N 1
ATOM 743 C CA . VAL A 1 95 ? -0.766 3.047 -4.425 1.00 91.69 95 VAL A CA 1
ATOM 744 C C . VAL A 1 95 ? 0.034 2.321 -3.336 1.00 91.69 95 VAL A C 1
ATOM 746 O O . VAL A 1 95 ? -0.559 1.812 -2.383 1.00 91.69 95 VAL A O 1
ATOM 749 N N . LEU A 1 96 ? 1.372 2.316 -3.433 1.00 94.19 96 LEU A N 1
ATOM 750 C CA . LEU A 1 96 ? 2.259 1.769 -2.398 1.00 94.19 96 LEU A CA 1
ATOM 751 C C . LEU A 1 96 ? 2.154 2.558 -1.089 1.00 94.19 96 LEU A C 1
ATOM 753 O O . LEU A 1 96 ? 1.926 1.954 -0.039 1.00 94.19 96 LEU A O 1
ATOM 757 N N . SER A 1 97 ? 2.259 3.889 -1.151 1.00 94.00 97 SER A N 1
ATOM 758 C CA . SER A 1 97 ? 2.132 4.761 0.020 1.00 94.00 97 SER A CA 1
ATOM 759 C C . SER A 1 97 ? 0.798 4.556 0.734 1.00 94.00 97 SER A C 1
ATOM 761 O O . SER A 1 97 ? 0.769 4.383 1.952 1.00 94.00 97 SER A O 1
ATOM 763 N N . GLY A 1 98 ? -0.308 4.486 -0.014 1.00 94.06 98 GLY A N 1
ATOM 764 C CA . GLY A 1 98 ? -1.634 4.222 0.544 1.00 94.06 98 GLY A CA 1
ATOM 765 C C . GLY A 1 98 ? -1.717 2.878 1.273 1.00 94.06 98 GLY A C 1
ATOM 766 O O . GLY A 1 98 ? -2.196 2.821 2.408 1.00 94.06 98 GLY A O 1
ATOM 767 N N . LEU A 1 99 ? -1.203 1.802 0.665 1.00 96.56 99 LEU A N 1
ATOM 768 C CA . LEU A 1 99 ? -1.188 0.473 1.283 1.00 96.56 99 LEU A CA 1
ATOM 769 C C . LEU A 1 99 ? -0.383 0.467 2.589 1.00 96.56 99 LEU A C 1
ATOM 771 O O . LEU A 1 99 ? -0.866 -0.004 3.623 1.00 96.56 99 LEU A O 1
ATOM 775 N N . PHE A 1 100 ? 0.841 0.996 2.553 1.00 97.69 100 PHE A N 1
ATOM 776 C CA . PHE A 1 100 ? 1.729 1.009 3.712 1.00 97.69 100 PHE A CA 1
ATOM 777 C C . PHE A 1 100 ? 1.215 1.912 4.838 1.00 97.69 100 PHE A C 1
ATOM 779 O O . PHE A 1 100 ? 1.301 1.524 6.004 1.00 97.69 100 PHE A O 1
ATOM 786 N N . ALA A 1 101 ? 0.583 3.043 4.518 1.00 97.25 101 ALA A N 1
ATOM 787 C CA . ALA A 1 101 ? -0.059 3.908 5.506 1.00 97.25 101 ALA A CA 1
ATOM 788 C C . ALA A 1 101 ? -1.219 3.201 6.234 1.00 97.25 101 ALA A C 1
ATOM 790 O O . ALA A 1 101 ? -1.331 3.268 7.465 1.00 97.25 101 ALA A O 1
ATOM 791 N N . LEU A 1 102 ? -2.061 2.465 5.500 1.00 97.50 102 LEU A N 1
ATOM 792 C CA . LEU A 1 102 ? -3.150 1.681 6.088 1.00 97.50 102 LEU A CA 1
ATOM 793 C C . LEU A 1 102 ? -2.616 0.546 6.975 1.00 97.50 102 LEU A C 1
ATOM 795 O O . LEU A 1 102 ? -3.089 0.358 8.099 1.00 97.50 102 LEU A O 1
ATOM 799 N N . LEU A 1 103 ? -1.599 -0.184 6.506 1.00 97.75 103 LEU A N 1
ATOM 800 C CA . LEU A 1 103 ? -0.940 -1.233 7.289 1.00 97.75 103 LEU A CA 1
ATOM 801 C C . LEU A 1 103 ? -0.278 -0.668 8.554 1.00 97.75 103 LEU A C 1
ATOM 803 O O . LEU A 1 103 ? -0.413 -1.262 9.626 1.00 97.75 103 LEU A O 1
ATOM 807 N N . SER A 1 104 ? 0.389 0.485 8.449 1.00 97.56 104 SE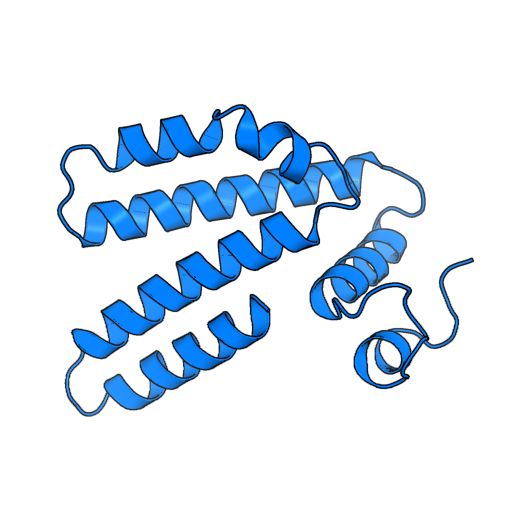R A N 1
ATOM 808 C CA . SER A 1 104 ? 0.981 1.191 9.588 1.00 97.56 104 SER A CA 1
ATOM 809 C C . SER A 1 104 ? -0.084 1.553 10.622 1.00 97.56 104 SER A C 1
ATOM 811 O O . SER A 1 104 ? 0.093 1.291 11.811 1.00 97.56 104 SER A O 1
ATOM 813 N N . THR A 1 105 ? -1.245 2.034 10.171 1.00 96.88 105 THR A N 1
ATOM 814 C CA . THR A 1 105 ? -2.369 2.378 11.050 1.00 96.88 105 THR A CA 1
ATOM 815 C C . THR A 1 105 ? -2.908 1.148 11.785 1.00 96.88 105 THR A C 1
ATOM 817 O O . THR A 1 105 ? -3.134 1.203 12.995 1.00 96.88 105 THR A O 1
ATOM 820 N N . ILE A 1 106 ? -3.066 0.007 11.101 1.00 96.31 106 ILE A N 1
ATOM 821 C CA . ILE A 1 106 ? -3.460 -1.253 11.753 1.00 96.31 106 ILE A CA 1
ATOM 822 C C . ILE A 1 106 ? -2.414 -1.686 12.787 1.00 96.31 106 ILE A C 1
ATOM 824 O O . ILE A 1 106 ? -2.780 -2.076 13.899 1.00 96.31 106 ILE A O 1
ATOM 828 N N . ALA A 1 107 ? -1.124 -1.625 12.448 1.00 95.44 107 ALA A N 1
ATOM 829 C CA . ALA A 1 107 ? -0.047 -1.993 13.364 1.00 95.44 107 ALA A CA 1
ATOM 830 C C . ALA A 1 107 ? -0.017 -1.079 14.601 1.00 95.44 107 ALA A C 1
ATOM 832 O O . ALA A 1 107 ? 0.104 -1.576 15.723 1.00 95.44 107 ALA A O 1
ATOM 833 N N . TRP A 1 108 ? -0.213 0.228 14.413 1.00 95.00 108 TRP A N 1
ATOM 834 C CA . TRP A 1 108 ? -0.284 1.217 15.486 1.00 95.00 108 TRP A CA 1
ATOM 835 C C . TRP A 1 108 ? -1.502 1.006 16.397 1.00 95.00 108 TRP A C 1
ATOM 837 O O . TRP A 1 108 ? -1.361 0.974 17.617 1.00 95.00 108 TRP A O 1
ATOM 847 N N . LEU A 1 109 ? -2.690 0.759 15.837 1.00 94.25 109 LEU A N 1
ATOM 848 C CA . LEU A 1 109 ? -3.875 0.416 16.634 1.00 94.25 109 LEU A CA 1
ATOM 849 C C . LEU A 1 109 ? -3.687 -0.902 17.390 1.00 94.25 109 LEU A C 1
ATOM 851 O O . LEU A 1 109 ? -4.098 -1.038 18.543 1.00 94.25 109 LEU A O 1
ATOM 855 N N . GLY A 1 110 ? -3.052 -1.883 16.748 1.00 92.44 110 GLY A N 1
ATOM 856 C CA . GLY A 1 110 ? -2.702 -3.149 17.373 1.00 92.44 110 GLY A CA 1
ATOM 857 C C . GLY A 1 110 ? -1.712 -2.971 18.522 1.00 92.44 110 GLY A C 1
ATOM 858 O O . GLY A 1 110 ? -1.819 -3.689 19.512 1.00 92.44 110 GLY A O 1
ATOM 859 N N . TRP A 1 111 ? -0.759 -2.046 18.402 1.00 93.44 111 TRP A N 1
ATOM 860 C CA . TRP A 1 111 ? 0.143 -1.649 19.482 1.00 93.44 111 TRP A CA 1
ATOM 861 C C . TRP A 1 111 ? -0.620 -1.017 20.643 1.00 93.44 111 TRP A C 1
ATOM 863 O O . TRP A 1 111 ? -0.481 -1.476 21.772 1.00 93.44 111 TRP A O 1
ATOM 873 N N . TRP A 1 112 ? -1.468 -0.032 20.347 1.00 90.56 112 TRP A N 1
ATOM 874 C CA . TRP A 1 112 ? -2.254 0.699 21.340 1.00 90.56 112 TRP A CA 1
ATOM 875 C C . TRP A 1 112 ? -3.149 -0.214 22.187 1.00 90.56 112 TRP A C 1
ATOM 877 O O . TRP A 1 112 ? -3.350 0.020 23.373 1.00 90.56 112 TRP A O 1
ATOM 887 N N . ARG A 1 113 ? -3.679 -1.280 21.577 1.00 89.56 113 ARG A N 1
ATOM 888 C CA . ARG A 1 113 ? -4.543 -2.272 22.237 1.00 89.56 113 ARG A CA 1
ATOM 889 C C . ARG A 1 113 ? -3.775 -3.441 22.879 1.00 89.56 113 ARG A C 1
ATOM 891 O O . ARG A 1 113 ? -4.415 -4.334 23.425 1.00 89.56 113 ARG A O 1
ATOM 898 N N . ALA A 1 114 ? -2.449 -3.517 22.740 1.00 87.19 114 ALA A N 1
ATOM 899 C CA . ALA A 1 114 ? -1.657 -4.655 23.215 1.00 87.19 114 ALA A CA 1
ATOM 900 C C . ALA A 1 114 ? -1.252 -4.527 24.687 1.00 87.19 114 ALA A C 1
ATOM 902 O O . ALA A 1 114 ? -1.046 -3.430 25.197 1.00 87.19 114 ALA A O 1
ATOM 903 N N . GLU A 1 115 ? -1.028 -5.672 25.334 1.00 80.38 115 GLU A N 1
ATOM 904 C CA . GLU A 1 115 ? -0.367 -5.713 26.636 1.00 80.38 115 GLU A CA 1
ATOM 905 C C . GLU A 1 115 ? 1.098 -5.223 26.550 1.00 80.38 115 GLU A C 1
ATOM 907 O O . GLU A 1 115 ? 1.744 -5.380 25.501 1.00 80.38 115 GLU A O 1
ATOM 912 N N . PRO A 1 116 ? 1.663 -4.681 27.650 1.00 74.69 116 PRO A N 1
ATOM 913 C CA . PRO A 1 116 ? 2.952 -3.976 27.664 1.00 74.69 116 PRO A CA 1
ATOM 914 C C . PRO A 1 116 ? 4.151 -4.715 27.033 1.00 74.69 116 PRO A C 1
ATOM 916 O O . PRO A 1 116 ? 5.069 -4.067 26.535 1.00 74.69 116 PRO A O 1
ATOM 919 N N . GLY A 1 117 ? 4.155 -6.055 26.990 1.00 70.62 117 GLY A N 1
ATOM 920 C CA . GLY A 1 117 ? 5.251 -6.857 26.418 1.00 70.62 117 GLY A CA 1
ATOM 921 C C . GLY A 1 117 ? 5.190 -7.077 24.897 1.00 70.62 117 GLY A C 1
ATOM 922 O O . GLY A 1 117 ? 6.223 -7.124 24.232 1.00 70.62 117 GLY A O 1
ATOM 923 N N . THR A 1 118 ? 3.996 -7.179 24.302 1.00 70.00 118 THR A N 1
ATOM 924 C CA . THR A 1 118 ? 3.834 -7.314 22.833 1.00 70.00 118 THR A CA 1
ATOM 925 C C . THR A 1 118 ? 3.829 -5.955 22.132 1.00 70.00 118 THR A C 1
ATOM 927 O O . THR A 1 118 ? 3.975 -5.866 20.908 1.00 70.00 118 THR A O 1
ATOM 930 N N . ALA A 1 119 ? 3.675 -4.893 22.922 1.00 71.62 119 ALA A N 1
ATOM 931 C CA . ALA A 1 119 ? 3.594 -3.525 22.466 1.00 71.62 119 ALA A CA 1
ATOM 932 C C . ALA A 1 119 ? 4.855 -3.111 21.665 1.00 71.62 119 ALA A C 1
ATOM 934 O O . ALA A 1 119 ? 4.752 -2.665 20.522 1.00 71.62 119 ALA A O 1
ATOM 935 N N . SER A 1 120 ? 6.061 -3.376 22.174 1.00 81.44 120 SER A N 1
ATOM 936 C CA . SER A 1 120 ? 7.309 -2.943 21.513 1.00 81.44 120 SER A CA 1
ATOM 937 C C . SER A 1 120 ? 7.428 -3.401 20.044 1.00 81.44 120 SER A C 1
ATOM 939 O O . SER A 1 120 ? 7.731 -2.598 19.162 1.00 81.44 120 SER A O 1
ATOM 941 N N . ARG A 1 121 ? 7.080 -4.660 19.728 1.00 88.25 121 ARG A N 1
ATOM 942 C CA . ARG A 1 121 ? 7.164 -5.185 18.350 1.00 88.25 121 ARG A CA 1
ATOM 943 C C . ARG A 1 121 ? 6.153 -4.540 17.398 1.00 88.25 121 ARG A C 1
ATOM 945 O O . ARG A 1 121 ? 6.488 -4.272 16.246 1.00 88.25 121 ARG A O 1
ATOM 952 N N . ARG A 1 122 ? 4.911 -4.325 17.845 1.00 89.38 122 ARG A N 1
ATOM 953 C CA . ARG A 1 122 ? 3.850 -3.738 17.003 1.00 89.38 122 ARG A CA 1
ATOM 954 C C . ARG A 1 122 ? 4.118 -2.266 16.704 1.00 89.38 122 ARG A C 1
ATOM 956 O O . ARG A 1 122 ? 3.843 -1.823 15.594 1.00 89.38 122 ARG A O 1
ATOM 963 N N . TRP A 1 123 ? 4.709 -1.548 17.657 1.00 92.38 123 TRP A N 1
ATOM 964 C CA . TRP A 1 123 ? 5.143 -0.171 17.454 1.00 92.38 123 TRP A CA 1
ATOM 965 C C . TRP A 1 123 ? 6.244 -0.071 16.394 1.00 92.38 123 TRP A C 1
ATOM 967 O O . TRP A 1 123 ? 6.084 0.662 15.421 1.00 92.38 123 TRP A O 1
ATOM 977 N N . TRP A 1 124 ? 7.306 -0.877 16.506 1.00 94.81 124 TRP A N 1
ATOM 978 C CA . TRP A 1 124 ? 8.366 -0.904 15.493 1.00 94.81 124 TRP A CA 1
ATOM 979 C C . TRP A 1 124 ? 7.846 -1.278 14.104 1.00 94.81 124 TRP A C 1
ATOM 981 O O . TRP A 1 124 ? 8.239 -0.664 13.116 1.00 94.81 124 TRP A O 1
ATOM 991 N N . LEU A 1 125 ? 6.917 -2.237 14.023 1.00 95.44 125 LEU A N 1
ATOM 992 C CA . LEU A 1 125 ? 6.258 -2.575 12.763 1.00 95.44 125 LEU A CA 1
ATOM 993 C C . LEU A 1 125 ? 5.504 -1.370 12.177 1.00 95.44 125 LEU A C 1
ATOM 995 O O . LEU A 1 125 ? 5.630 -1.105 10.985 1.00 95.44 125 LEU A O 1
ATOM 999 N N . ALA A 1 126 ? 4.757 -0.626 12.998 1.00 95.56 126 ALA A N 1
ATOM 1000 C CA . ALA A 1 126 ? 4.048 0.570 12.550 1.00 95.56 126 ALA A CA 1
ATOM 1001 C C . ALA A 1 126 ? 5.009 1.641 12.014 1.00 95.56 126 ALA A C 1
ATOM 1003 O O . ALA A 1 126 ? 4.746 2.210 10.957 1.00 95.56 126 ALA A O 1
ATOM 1004 N N . VAL A 1 127 ? 6.137 1.865 12.698 1.00 96.44 127 VAL A N 1
ATOM 1005 C CA . VAL A 1 127 ? 7.176 2.821 12.280 1.00 96.44 127 VAL A CA 1
ATOM 1006 C C . VAL A 1 127 ? 7.802 2.412 10.949 1.00 96.44 127 VAL A C 1
ATOM 1008 O O . VAL A 1 127 ? 7.882 3.232 10.042 1.00 96.44 127 VAL A O 1
ATOM 1011 N N . VAL A 1 128 ? 8.196 1.146 10.792 1.00 97.00 128 VAL A N 1
ATOM 1012 C CA . VAL A 1 128 ? 8.787 0.648 9.537 1.00 97.00 128 VAL A CA 1
ATOM 1013 C C . VAL A 1 128 ? 7.802 0.777 8.375 1.00 97.00 128 VAL A C 1
ATOM 1015 O O . VAL A 1 128 ? 8.176 1.255 7.308 1.00 97.00 128 VAL A O 1
ATOM 1018 N N . LEU A 1 129 ? 6.538 0.402 8.584 1.00 97.12 129 LEU A N 1
ATOM 1019 C CA . LEU A 1 129 ? 5.493 0.548 7.569 1.00 97.12 129 LEU A CA 1
ATOM 1020 C C . LEU A 1 129 ? 5.209 2.018 7.248 1.00 97.12 129 LEU A C 1
ATOM 1022 O O . LEU A 1 129 ? 4.951 2.342 6.098 1.00 97.12 129 LEU A O 1
ATOM 1026 N N . PHE A 1 130 ? 5.280 2.912 8.237 1.00 96.06 130 PHE A N 1
ATOM 1027 C CA . PHE A 1 130 ? 5.117 4.344 8.003 1.00 96.06 130 PHE A CA 1
ATOM 1028 C C . PHE A 1 130 ? 6.265 4.904 7.162 1.00 96.06 130 PHE A C 1
ATOM 1030 O O . PHE A 1 130 ? 6.013 5.601 6.191 1.00 96.06 130 PHE A O 1
ATOM 1037 N N . ILE A 1 131 ? 7.513 4.544 7.478 1.00 95.88 131 ILE A N 1
ATOM 1038 C CA . ILE A 1 131 ? 8.688 4.936 6.686 1.00 95.88 131 ILE A CA 1
ATOM 1039 C C . ILE A 1 131 ? 8.581 4.399 5.254 1.00 95.88 131 ILE A C 1
ATOM 1041 O O . ILE A 1 131 ? 8.929 5.104 4.318 1.00 95.88 131 ILE A O 1
ATOM 1045 N N . ALA A 1 132 ? 8.056 3.184 5.072 1.00 94.25 132 ALA A N 1
ATOM 1046 C CA . ALA A 1 132 ? 7.801 2.614 3.750 1.00 94.25 132 ALA A CA 1
ATOM 1047 C C . ALA A 1 132 ? 6.664 3.311 2.975 1.00 94.25 132 ALA A C 1
ATOM 1049 O O . ALA A 1 132 ? 6.527 3.093 1.773 1.00 94.25 132 ALA A O 1
ATOM 1050 N N . ALA A 1 133 ? 5.832 4.110 3.649 1.00 93.94 133 ALA A N 1
ATOM 1051 C CA . ALA A 1 133 ? 4.760 4.875 3.021 1.00 93.94 133 ALA A CA 1
ATOM 1052 C C . ALA A 1 133 ? 5.205 6.261 2.523 1.00 93.94 133 ALA A C 1
ATOM 1054 O O . ALA A 1 133 ? 4.464 6.875 1.752 1.00 93.94 133 ALA A O 1
ATOM 1055 N N . LEU A 1 134 ? 6.361 6.755 2.980 1.00 87.94 134 LEU A N 1
ATOM 1056 C CA . LEU A 1 134 ? 6.946 8.041 2.583 1.00 87.94 134 LEU A CA 1
ATOM 1057 C C . LEU A 1 134 ? 7.674 7.927 1.236 1.00 87.94 134 LEU A C 1
ATOM 1059 O O . LEU A 1 134 ? 7.554 8.889 0.447 1.00 87.94 134 LEU A O 1
#

Foldseek 3Di:
DPDPPA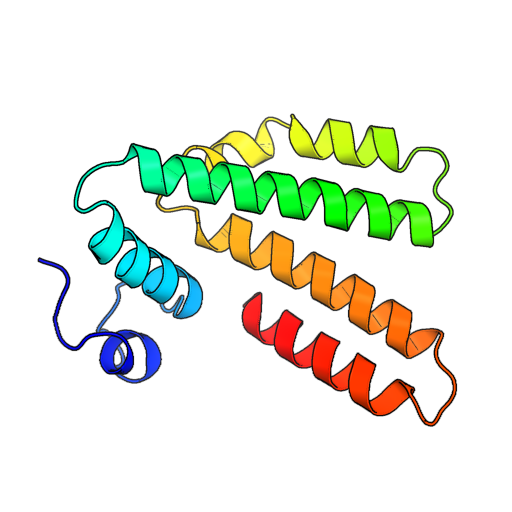LCCLQPPPPSDPDNLSVLVNVVSVQCVVQNPNCPSLLVVLLVLQVLLLVLQLVLCVVVVNPCSNVVSVCSNPPPVCCVLRVDSVNVLQSQLSNLQSVLSVLQVVLVPDDPPCNVVSNVSSVVSNVNSD

Radius of gyration: 16.98 Å; chains: 1; bounding box: 45×22×49 Å